Protein AF-A0A256IB16-F1 (afdb_monomer_lite)

Structure (mmCIF, N/CA/C/O backbone):
data_AF-A0A256IB16-F1
#
_entry.id   AF-A0A256IB16-F1
#
loop_
_atom_site.group_PDB
_atom_site.id
_atom_site.type_symbol
_atom_site.label_atom_id
_atom_site.label_alt_id
_atom_site.label_comp_id
_atom_site.label_asym_id
_atom_site.label_entity_id
_atom_site.label_seq_id
_atom_site.pdbx_PDB_ins_code
_atom_site.Cartn_x
_atom_site.Cartn_y
_atom_site.Cartn_z
_atom_site.occupancy
_atom_site.B_iso_or_equiv
_atom_site.auth_seq_id
_atom_site.auth_comp_id
_atom_site.auth_asym_id
_atom_site.auth_atom_id
_atom_site.pdbx_PDB_model_num
ATOM 1 N N . MET A 1 1 ? -21.229 3.416 -1.789 1.00 53.19 1 MET A N 1
ATOM 2 C CA . MET A 1 1 ? -19.776 3.513 -2.025 1.00 53.19 1 MET A CA 1
ATOM 3 C C . MET A 1 1 ? -19.293 2.103 -2.260 1.00 53.19 1 MET A C 1
ATOM 5 O O . MET A 1 1 ? -19.451 1.289 -1.357 1.00 53.19 1 MET A O 1
ATOM 9 N N . ASP A 1 2 ? -18.800 1.805 -3.458 1.00 75.31 2 ASP A N 1
ATOM 10 C CA . ASP A 1 2 ? -18.178 0.503 -3.723 1.00 75.31 2 ASP A CA 1
ATOM 11 C C . ASP A 1 2 ? -16.875 0.416 -2.928 1.00 75.31 2 ASP A C 1
ATOM 13 O O . ASP A 1 2 ? -16.138 1.407 -2.838 1.00 75.31 2 ASP A O 1
ATOM 17 N N . ARG A 1 3 ? -16.605 -0.735 -2.307 1.00 91.38 3 ARG A N 1
ATOM 18 C CA . ARG A 1 3 ? -15.379 -0.914 -1.525 1.00 91.38 3 ARG A CA 1
ATOM 19 C C . ARG A 1 3 ? -14.204 -1.032 -2.490 1.00 91.38 3 ARG A C 1
ATOM 21 O O . ARG A 1 3 ? -14.341 -1.604 -3.565 1.00 91.38 3 ARG A O 1
ATOM 28 N N . LEU A 1 4 ? -13.035 -0.523 -2.101 1.00 96.38 4 LEU A N 1
ATOM 29 C CA . LEU A 1 4 ? -11.826 -0.606 -2.933 1.00 96.38 4 LEU A CA 1
ATOM 30 C C . LEU A 1 4 ? -11.485 -2.052 -3.321 1.00 96.38 4 LEU A C 1
ATOM 32 O O . LEU A 1 4 ? -11.149 -2.306 -4.468 1.00 96.38 4 LEU A O 1
ATOM 36 N N . ARG A 1 5 ? -11.671 -3.008 -2.406 1.00 95.31 5 ARG A N 1
ATOM 37 C CA . ARG A 1 5 ? -11.469 -4.440 -2.677 1.00 95.31 5 ARG A CA 1
ATOM 38 C C . ARG A 1 5 ? -12.424 -5.043 -3.715 1.00 95.31 5 ARG A C 1
ATOM 40 O O . ARG A 1 5 ? -12.128 -6.097 -4.258 1.00 95.31 5 ARG A O 1
ATOM 47 N N . ASP A 1 6 ? -13.551 -4.386 -3.991 1.00 96.38 6 ASP A N 1
ATOM 48 C CA . ASP A 1 6 ? -14.516 -4.830 -5.002 1.00 96.38 6 ASP A CA 1
ATOM 49 C C . ASP A 1 6 ? -14.160 -4.274 -6.400 1.00 96.38 6 ASP A C 1
ATOM 51 O O . ASP A 1 6 ? -14.825 -4.595 -7.384 1.00 96.38 6 ASP A O 1
ATOM 55 N N . ARG A 1 7 ? -13.131 -3.415 -6.507 1.00 96.62 7 ARG A N 1
ATOM 56 C CA . ARG A 1 7 ? -12.613 -2.881 -7.778 1.00 96.62 7 ARG A CA 1
ATOM 57 C C . ARG A 1 7 ? -11.601 -3.835 -8.403 1.00 96.62 7 ARG A C 1
ATOM 59 O O . ARG A 1 7 ? -10.853 -4.495 -7.685 1.00 96.62 7 ARG A O 1
ATOM 66 N N . ASP A 1 8 ? -11.526 -3.876 -9.728 1.00 96.19 8 ASP A N 1
ATOM 67 C CA . ASP A 1 8 ? -10.432 -4.567 -10.417 1.00 96.19 8 ASP A CA 1
ATOM 68 C C . ASP A 1 8 ? -9.082 -3.858 -10.201 1.00 96.19 8 ASP A C 1
ATOM 70 O O . ASP A 1 8 ? -9.003 -2.735 -9.695 1.00 96.19 8 ASP A O 1
ATOM 74 N N . THR A 1 9 ? -7.997 -4.566 -10.504 1.00 96.88 9 THR A N 1
ATOM 75 C CA . THR A 1 9 ? -6.634 -4.090 -10.241 1.00 96.88 9 THR A CA 1
ATOM 76 C C . THR A 1 9 ? -6.244 -2.941 -11.174 1.00 96.88 9 THR A C 1
ATOM 78 O O . THR A 1 9 ? -5.487 -2.068 -10.761 1.00 96.88 9 THR A O 1
ATOM 81 N N . GLU A 1 10 ? -6.813 -2.865 -12.379 1.00 97.75 10 GLU A N 1
ATOM 82 C CA . GLU A 1 10 ? -6.693 -1.716 -13.283 1.00 97.75 10 GLU A CA 1
ATOM 83 C C . GLU A 1 10 ? -7.216 -0.434 -12.643 1.00 97.75 10 GLU A C 1
ATOM 85 O O . GLU A 1 10 ? -6.493 0.557 -12.565 1.00 97.75 10 GLU A O 1
ATOM 90 N N . THR A 1 11 ? -8.435 -0.468 -12.110 1.00 97.94 11 THR A N 1
ATOM 91 C CA . THR A 1 11 ? -9.034 0.686 -11.435 1.00 97.94 11 THR A CA 1
ATOM 92 C C . THR A 1 11 ? -8.198 1.094 -10.221 1.00 97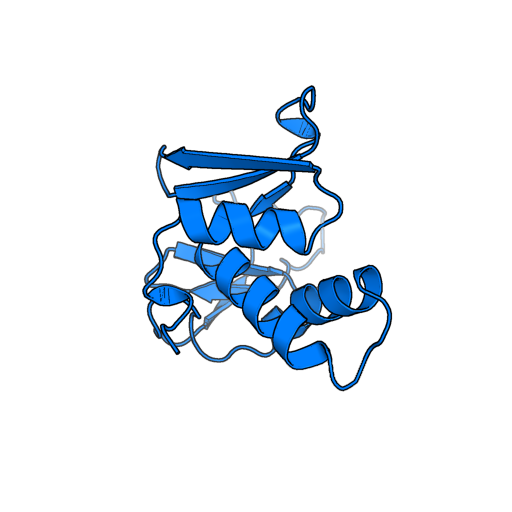.94 11 THR A C 1
ATOM 94 O O . THR A 1 11 ? -8.013 2.279 -9.950 1.00 97.94 11 THR A O 1
ATOM 97 N N . LEU A 1 12 ? -7.670 0.123 -9.467 1.00 98.25 12 LEU A N 1
ATOM 98 C CA . LEU A 1 12 ? -6.768 0.421 -8.353 1.00 98.25 12 LEU A CA 1
ATOM 99 C C . LEU A 1 12 ? -5.457 1.058 -8.830 1.00 98.25 12 LEU A C 1
ATOM 101 O O . LEU A 1 12 ? -4.969 1.965 -8.164 1.00 98.25 12 LEU A O 1
ATOM 105 N N . ALA A 1 13 ? -4.907 0.628 -9.967 1.00 98.25 13 ALA A N 1
ATOM 106 C CA . ALA A 1 13 ? -3.700 1.203 -10.555 1.00 98.25 13 ALA A CA 1
ATOM 107 C C . ALA A 1 13 ? -3.911 2.652 -11.019 1.00 98.25 13 ALA A C 1
ATOM 109 O O . ALA A 1 13 ? -3.021 3.487 -10.848 1.00 98.25 13 ALA A O 1
ATOM 110 N N . GLU A 1 14 ? -5.081 2.965 -11.576 1.00 98.19 14 GLU A N 1
ATOM 111 C CA . GLU A 1 14 ? -5.470 4.334 -11.928 1.00 98.19 14 GLU A CA 1
ATOM 112 C C . GLU A 1 14 ? -5.566 5.215 -10.675 1.00 98.19 14 GLU A C 1
ATOM 114 O O . GLU A 1 14 ? -4.953 6.274 -10.608 1.00 98.19 14 GLU A O 1
ATOM 119 N N . ILE A 1 15 ? -6.231 4.752 -9.616 1.00 98.19 15 ILE A N 1
ATOM 120 C CA . ILE A 1 15 ? -6.329 5.534 -8.373 1.00 98.19 15 ILE A CA 1
ATOM 121 C C . ILE A 1 15 ? -4.955 5.675 -7.691 1.00 98.19 15 ILE A C 1
ATOM 123 O O . ILE A 1 15 ? -4.640 6.715 -7.116 1.00 98.19 15 ILE A O 1
ATOM 127 N N . ALA A 1 16 ? -4.123 4.633 -7.735 1.00 97.94 16 ALA A N 1
ATOM 128 C CA . ALA A 1 16 ? -2.795 4.654 -7.131 1.00 97.94 16 ALA A CA 1
ATOM 129 C C . ALA A 1 16 ? -1.863 5.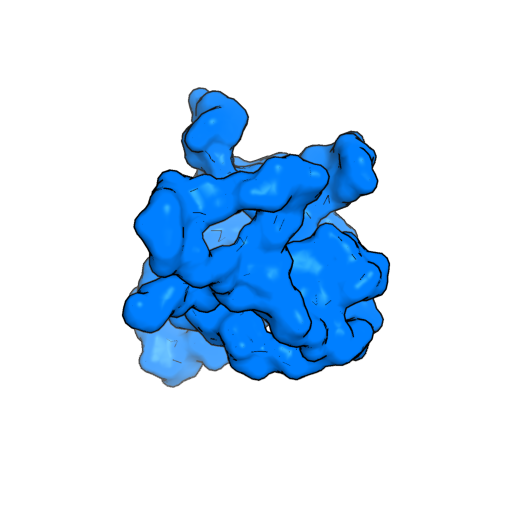671 -7.812 1.00 97.94 16 ALA A C 1
ATOM 131 O O . ALA A 1 16 ? -1.055 6.302 -7.128 1.00 97.94 16 ALA A O 1
ATOM 132 N N . VAL A 1 17 ? -1.982 5.872 -9.134 1.00 97.88 17 VAL A N 1
ATOM 133 C CA . VAL A 1 17 ? -1.191 6.905 -9.818 1.00 97.88 17 VAL A CA 1
ATOM 134 C C . VAL A 1 17 ? -1.625 8.308 -9.394 1.00 97.88 17 VAL A C 1
ATOM 136 O O . VAL A 1 17 ? -0.763 9.140 -9.143 1.00 97.88 17 VAL A O 1
ATOM 139 N N . GLU A 1 18 ? -2.927 8.550 -9.200 1.00 97.31 18 GLU A N 1
ATOM 140 C CA . GLU A 1 18 ? -3.465 9.862 -8.799 1.00 97.31 18 GLU A CA 1
ATOM 141 C C . GLU A 1 18 ? -2.949 10.354 -7.440 1.00 97.31 18 GLU A C 1
ATOM 143 O O . GLU A 1 18 ? -2.823 11.559 -7.232 1.00 97.31 18 GLU A O 1
ATOM 148 N N . ILE A 1 19 ? -2.656 9.440 -6.511 1.00 96.94 19 ILE A N 1
ATOM 149 C CA . ILE A 1 19 ? -2.222 9.785 -5.147 1.00 96.94 19 ILE A CA 1
ATOM 150 C C . ILE A 1 19 ? -0.704 9.741 -4.958 1.00 96.94 19 ILE A C 1
ATOM 152 O O . ILE A 1 19 ? -0.226 10.004 -3.856 1.00 96.94 19 ILE A O 1
ATOM 156 N N . SER A 1 20 ? 0.058 9.353 -5.985 1.00 95.50 20 SER A N 1
ATOM 157 C CA . SER A 1 20 ? 1.500 9.114 -5.883 1.00 95.50 20 SER A CA 1
ATOM 158 C C . SER A 1 20 ? 2.314 10.068 -6.764 1.00 95.50 20 SER A C 1
ATOM 160 O O . SER A 1 20 ? 1.770 10.697 -7.664 1.00 95.50 20 SER A O 1
ATOM 162 N N . PRO A 1 21 ? 3.640 10.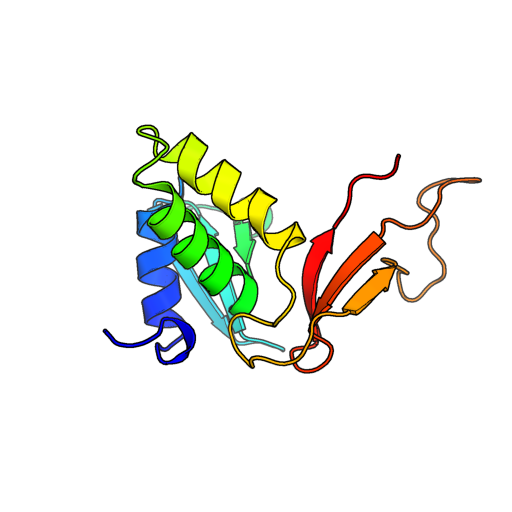178 -6.554 1.00 94.56 21 PRO A N 1
ATOM 163 C CA . PRO A 1 21 ? 4.509 10.952 -7.446 1.00 94.56 21 PRO A CA 1
ATOM 164 C C . PRO A 1 21 ? 4.666 10.357 -8.855 1.00 94.56 21 PRO A C 1
ATOM 166 O O . PRO A 1 21 ? 5.302 10.974 -9.711 1.00 94.56 21 PRO A O 1
ATOM 169 N N . ALA A 1 22 ? 4.169 9.138 -9.087 1.00 95.88 22 ALA A N 1
ATOM 170 C CA . ALA A 1 22 ? 4.207 8.511 -10.397 1.00 95.88 22 ALA A CA 1
ATOM 171 C C . ALA A 1 22 ? 3.276 9.237 -11.377 1.00 95.88 22 ALA A C 1
ATOM 173 O O . ALA A 1 22 ? 2.308 9.884 -10.997 1.00 95.88 22 ALA A O 1
ATOM 174 N N . THR A 1 23 ? 3.568 9.113 -12.667 1.00 96.50 23 THR A N 1
ATOM 175 C CA . THR A 1 23 ? 2.747 9.700 -13.745 1.00 96.50 23 THR A CA 1
ATOM 176 C C . THR A 1 23 ? 2.142 8.639 -14.652 1.00 96.50 23 THR A C 1
ATOM 178 O O . THR A 1 23 ? 1.322 8.945 -15.514 1.00 96.50 23 THR A O 1
ATOM 181 N N . THR A 1 24 ? 2.532 7.383 -14.448 1.00 97.00 24 THR A N 1
ATOM 182 C CA . THR A 1 24 ? 2.016 6.218 -15.154 1.00 97.00 24 THR A CA 1
ATOM 183 C C . THR A 1 24 ? 1.846 5.062 -14.180 1.00 97.00 24 THR A C 1
ATOM 185 O O . THR A 1 24 ? 2.582 4.950 -13.193 1.00 97.00 24 THR A O 1
ATOM 188 N N . SER A 1 25 ? 0.884 4.197 -14.479 1.00 97.06 25 SER A N 1
ATOM 189 C CA . SER A 1 25 ? 0.704 2.923 -13.801 1.00 97.06 25 SER A CA 1
ATOM 190 C C . SER A 1 25 ? 0.476 1.805 -14.811 1.00 97.06 25 SER A C 1
ATOM 192 O O . SER A 1 25 ? -0.042 2.026 -15.909 1.00 97.06 25 SER A O 1
ATOM 194 N N . ARG A 1 26 ? 0.886 0.589 -14.449 1.00 95.75 26 ARG A N 1
ATOM 195 C CA . ARG A 1 26 ? 0.604 -0.625 -15.221 1.00 95.75 26 ARG A CA 1
ATOM 196 C C . ARG A 1 26 ? 0.316 -1.796 -14.296 1.00 95.75 26 ARG A C 1
ATOM 198 O O . ARG A 1 26 ? 0.984 -1.970 -13.278 1.00 95.75 26 ARG A O 1
ATOM 205 N N . VAL A 1 27 ? -0.647 -2.624 -14.689 1.00 96.94 27 VAL A N 1
ATOM 206 C CA . VAL A 1 27 ? -0.905 -3.904 -14.024 1.00 96.94 27 VAL A CA 1
ATOM 207 C C . VAL A 1 27 ? -0.026 -4.976 -14.654 1.00 96.94 27 VAL A C 1
ATOM 209 O O . VAL A 1 27 ? -0.003 -5.141 -15.874 1.00 96.94 27 VAL A O 1
ATOM 212 N N . ILE A 1 28 ? 0.692 -5.714 -13.817 1.00 94.94 28 ILE A N 1
ATOM 213 C CA . ILE A 1 28 ? 1.544 -6.835 -14.207 1.00 94.94 28 ILE A CA 1
ATOM 214 C C . ILE A 1 28 ? 0.896 -8.109 -13.688 1.00 94.94 28 ILE A C 1
ATOM 216 O O . ILE A 1 28 ? 0.569 -8.201 -12.507 1.00 94.94 28 ILE A O 1
ATOM 220 N N . ARG A 1 29 ? 0.707 -9.085 -14.575 1.00 92.88 29 ARG A N 1
ATOM 221 C CA . ARG A 1 29 ? 0.088 -10.375 -14.266 1.00 92.88 29 ARG A CA 1
ATOM 222 C C . ARG A 1 29 ? 1.057 -11.490 -14.603 1.00 92.88 29 ARG A C 1
ATOM 224 O O . ARG A 1 29 ? 1.068 -11.982 -15.728 1.00 92.88 29 ARG A O 1
ATOM 231 N N . GLU A 1 30 ? 1.891 -11.831 -13.638 1.00 84.69 30 GLU A N 1
ATOM 232 C CA . GLU A 1 30 ? 2.791 -12.981 -13.728 1.00 84.69 30 GLU A CA 1
ATOM 233 C C . GLU A 1 30 ? 2.344 -14.016 -12.694 1.00 84.69 30 GLU A C 1
ATOM 235 O O . GLU A 1 30 ? 1.222 -14.513 -12.783 1.00 84.69 30 GLU A O 1
ATOM 240 N N . ASP A 1 31 ? 3.168 -14.295 -11.684 1.00 81.88 31 ASP A N 1
ATOM 241 C CA . ASP A 1 31 ? 2.832 -15.225 -10.598 1.00 81.88 31 ASP A CA 1
ATOM 242 C C . ASP A 1 31 ? 1.723 -14.682 -9.683 1.00 81.88 31 ASP A C 1
ATOM 244 O O . ASP A 1 31 ? 0.957 -15.436 -9.085 1.00 81.88 31 ASP A O 1
ATOM 248 N N . ARG A 1 32 ? 1.624 -13.352 -9.592 1.00 85.31 32 ARG A N 1
ATOM 249 C CA . ARG A 1 32 ? 0.546 -12.616 -8.929 1.00 85.31 32 ARG A CA 1
ATOM 250 C C . ARG A 1 32 ? 0.336 -11.262 -9.596 1.00 85.31 32 ARG A C 1
ATOM 252 O O . ARG A 1 32 ? 1.143 -10.843 -10.430 1.00 85.31 32 ARG A O 1
ATOM 259 N N . GLU A 1 33 ? -0.751 -10.589 -9.233 1.00 91.69 33 GLU A N 1
ATOM 260 C CA . GLU A 1 33 ? -1.026 -9.241 -9.725 1.00 91.69 33 GLU A CA 1
ATOM 261 C C . GLU A 1 33 ? -0.206 -8.193 -8.967 1.00 91.69 33 GLU A C 1
ATOM 263 O O . GLU A 1 33 ? -0.223 -8.131 -7.735 1.00 91.69 33 GLU A O 1
ATOM 268 N N . TRP A 1 34 ? 0.473 -7.343 -9.730 1.00 95.50 34 TRP A N 1
ATOM 269 C CA . TRP A 1 34 ? 1.223 -6.198 -9.231 1.00 95.50 34 TRP A CA 1
ATOM 270 C C . TRP A 1 34 ? 0.777 -4.922 -9.927 1.00 95.50 34 TRP A C 1
ATOM 272 O O . TRP A 1 34 ? 0.409 -4.935 -11.102 1.00 95.50 34 TRP A O 1
ATOM 282 N N . ILE A 1 35 ? 0.876 -3.810 -9.213 1.00 97.50 35 ILE A N 1
ATOM 283 C CA . ILE A 1 35 ? 0.740 -2.466 -9.761 1.00 97.50 35 ILE A CA 1
ATOM 284 C C . ILE A 1 35 ? 2.136 -1.853 -9.764 1.00 97.50 35 ILE A C 1
ATOM 286 O O . ILE A 1 35 ? 2.721 -1.626 -8.706 1.00 97.50 35 ILE A O 1
ATOM 290 N N . ALA A 1 36 ? 2.671 -1.597 -10.953 1.00 96.88 36 ALA A N 1
ATOM 291 C CA . ALA A 1 36 ? 3.902 -0.839 -11.112 1.00 96.88 36 ALA A CA 1
ATOM 292 C C . ALA A 1 36 ? 3.569 0.635 -11.345 1.00 96.88 36 ALA A C 1
ATOM 294 O O . ALA A 1 36 ? 2.765 0.969 -12.217 1.00 96.88 36 ALA A O 1
ATOM 295 N N . LEU A 1 37 ? 4.182 1.497 -10.539 1.00 97.62 37 LEU A N 1
ATOM 296 C CA . LEU A 1 37 ? 4.045 2.948 -10.553 1.00 97.62 37 LEU A CA 1
ATOM 297 C C . LEU A 1 37 ? 5.378 3.566 -10.976 1.00 97.62 37 LEU A C 1
ATOM 299 O O . LEU A 1 37 ? 6.416 3.260 -10.387 1.00 97.62 37 LEU A O 1
ATOM 303 N N . GLY A 1 38 ? 5.359 4.454 -11.967 1.00 96.19 38 GLY A N 1
ATOM 304 C CA . GLY A 1 38 ? 6.579 5.079 -12.474 1.00 96.19 38 GLY A CA 1
ATOM 305 C C . GLY A 1 38 ? 6.335 6.276 -13.389 1.00 96.19 38 GLY A C 1
ATOM 306 O O . GLY A 1 38 ? 5.236 6.837 -13.456 1.00 96.19 38 GLY A O 1
ATOM 307 N N . ALA A 1 39 ? 7.386 6.674 -14.099 1.00 95.12 39 ALA A N 1
ATOM 308 C CA . ALA A 1 39 ? 7.332 7.639 -15.195 1.00 95.12 39 ALA A CA 1
ATOM 309 C C . ALA A 1 39 ? 7.259 6.909 -16.556 1.00 95.12 39 ALA A C 1
ATOM 311 O O . ALA A 1 39 ? 7.630 5.738 -16.611 1.00 95.12 39 ALA A O 1
ATOM 312 N N . PRO A 1 40 ? 6.845 7.569 -17.659 1.00 90.56 40 PRO A N 1
ATOM 313 C CA . PRO A 1 40 ? 6.649 6.917 -18.960 1.00 90.56 40 PRO A CA 1
ATOM 314 C C . PRO A 1 40 ? 7.854 6.127 -19.487 1.00 90.56 40 PRO A C 1
ATOM 316 O O . PRO A 1 40 ? 7.668 5.101 -20.134 1.00 90.56 40 PRO A O 1
ATOM 319 N N . ASP A 1 41 ? 9.070 6.589 -19.187 1.00 90.50 41 ASP A N 1
ATOM 320 C CA . ASP A 1 41 ? 10.329 5.979 -19.633 1.00 90.50 41 ASP A CA 1
ATOM 321 C C . ASP A 1 41 ? 11.093 5.287 -18.487 1.00 90.50 41 ASP A C 1
ATOM 323 O O . ASP A 1 41 ? 12.285 5.004 -18.620 1.00 90.50 41 ASP A O 1
ATOM 327 N N . ALA A 1 42 ? 10.435 5.046 -17.345 1.00 90.00 42 ALA A N 1
ATOM 328 C CA . ALA A 1 42 ? 11.061 4.394 -16.201 1.00 90.00 42 ALA A CA 1
ATOM 329 C C . ALA A 1 42 ? 11.466 2.957 -16.551 1.00 90.00 42 ALA A C 1
ATOM 331 O O . ALA A 1 42 ? 10.689 2.167 -17.093 1.00 90.00 42 ALA A O 1
ATOM 332 N N . THR A 1 43 ? 12.697 2.600 -16.210 1.00 91.06 43 THR A N 1
ATOM 333 C CA . THR A 1 43 ? 13.137 1.208 -16.217 1.00 91.06 43 THR A CA 1
ATOM 334 C C . THR A 1 43 ? 12.457 0.435 -15.087 1.00 91.06 43 THR A C 1
ATOM 336 O O . THR A 1 43 ? 12.011 1.011 -14.099 1.00 91.06 43 THR A O 1
ATOM 339 N N . VAL A 1 44 ? 12.454 -0.899 -15.172 1.00 85.50 44 VAL A N 1
ATOM 340 C CA . VAL A 1 44 ? 11.910 -1.771 -14.111 1.00 85.50 44 VAL A CA 1
ATOM 341 C C . VAL A 1 44 ? 12.521 -1.473 -12.733 1.00 85.50 44 VAL A C 1
ATOM 343 O O . VAL A 1 44 ? 11.850 -1.624 -11.721 1.00 85.50 44 VAL A O 1
ATOM 346 N N . MET A 1 45 ? 13.781 -1.022 -12.679 1.00 87.94 45 MET A N 1
ATOM 347 C CA . MET A 1 45 ? 14.455 -0.676 -11.421 1.00 87.94 45 MET A CA 1
ATOM 348 C C . MET A 1 45 ? 14.033 0.677 -10.832 1.00 87.94 45 MET A C 1
ATOM 350 O O . MET A 1 45 ? 14.316 0.942 -9.668 1.00 87.94 45 MET A O 1
ATOM 354 N N . GLU A 1 46 ? 13.398 1.537 -11.627 1.00 91.50 46 GLU A N 1
ATOM 355 C CA . GLU A 1 46 ? 12.925 2.866 -11.218 1.00 91.50 46 GLU A CA 1
ATOM 356 C C . GLU A 1 46 ? 11.431 2.865 -10.866 1.00 91.50 46 GLU A C 1
ATOM 358 O O . GLU A 1 46 ? 10.923 3.832 -10.298 1.00 91.50 46 GLU A O 1
ATOM 363 N N . GLU A 1 47 ? 10.719 1.786 -11.189 1.00 93.69 47 GLU A N 1
ATOM 364 C CA . GLU A 1 47 ? 9.318 1.607 -10.831 1.00 93.69 47 GLU A CA 1
ATOM 365 C C . GLU A 1 47 ? 9.165 1.192 -9.363 1.00 93.69 47 GLU A C 1
ATOM 367 O O . GLU A 1 47 ? 9.919 0.386 -8.820 1.00 93.69 47 GLU A O 1
ATOM 372 N N . THR A 1 48 ? 8.109 1.687 -8.724 1.00 95.00 48 THR A N 1
ATOM 373 C CA . THR A 1 48 ? 7.639 1.156 -7.443 1.00 95.00 48 THR A CA 1
ATOM 374 C C . THR A 1 48 ? 6.578 0.101 -7.713 1.00 95.00 48 THR A C 1
ATOM 376 O O . THR A 1 48 ? 5.539 0.409 -8.292 1.00 95.00 48 THR A O 1
ATOM 379 N N . TRP A 1 49 ? 6.835 -1.140 -7.305 1.00 95.44 49 TRP A N 1
ATOM 380 C CA . TRP A 1 49 ? 5.892 -2.244 -7.468 1.00 95.44 49 TRP A CA 1
ATOM 381 C C . TRP A 1 49 ? 5.190 -2.510 -6.144 1.00 95.44 49 TRP A C 1
ATOM 383 O O . TRP A 1 49 ? 5.838 -2.783 -5.134 1.00 95.44 49 TRP A O 1
ATOM 393 N N . ILE A 1 50 ? 3.863 -2.443 -6.160 1.00 95.94 50 ILE A N 1
ATOM 394 C CA . ILE A 1 50 ? 3.022 -2.736 -5.001 1.00 95.94 50 ILE A CA 1
ATOM 395 C C . ILE A 1 50 ? 2.035 -3.845 -5.340 1.00 95.94 50 ILE A C 1
ATOM 397 O O . ILE A 1 50 ? 1.510 -3.922 -6.452 1.00 95.94 50 ILE A O 1
ATOM 401 N N . ASP A 1 51 ? 1.795 -4.735 -4.384 1.00 96.00 51 ASP A N 1
ATOM 402 C CA . ASP A 1 51 ? 0.735 -5.728 -4.493 1.00 96.00 51 ASP A CA 1
ATOM 403 C C . ASP A 1 51 ? -0.646 -5.073 -4.323 1.00 96.00 51 ASP A C 1
ATOM 405 O O . ASP A 1 51 ? -0.788 -3.964 -3.796 1.00 96.00 51 ASP A O 1
ATOM 409 N N . ARG A 1 52 ? -1.686 -5.777 -4.776 1.00 96.44 52 ARG A N 1
ATOM 410 C CA . ARG A 1 52 ? -3.074 -5.310 -4.692 1.00 96.44 52 ARG A CA 1
ATOM 411 C C . ARG A 1 52 ? -3.504 -4.961 -3.250 1.00 96.44 52 ARG A C 1
ATOM 413 O O . ARG A 1 52 ? -4.016 -3.854 -3.063 1.00 96.44 52 ARG A O 1
ATOM 420 N N . PRO A 1 53 ? -3.300 -5.820 -2.229 1.00 97.44 53 PRO A N 1
ATOM 421 C CA . PRO A 1 53 ? -3.569 -5.456 -0.838 1.00 97.44 53 PRO A CA 1
ATOM 422 C C . PRO A 1 53 ? -2.856 -4.172 -0.379 1.00 97.44 53 PRO A C 1
ATOM 424 O O . PRO A 1 53 ? -3.499 -3.302 0.214 1.00 97.44 53 PRO A O 1
ATOM 427 N N . THR A 1 54 ? -1.572 -3.997 -0.703 1.00 97.56 54 THR A N 1
ATOM 428 C CA . THR A 1 54 ? -0.830 -2.758 -0.417 1.00 97.56 54 THR A CA 1
ATOM 429 C C . THR A 1 54 ? -1.477 -1.540 -1.079 1.00 97.56 54 THR A C 1
ATOM 431 O O . THR A 1 54 ? -1.692 -0.530 -0.408 1.00 97.56 54 THR A O 1
ATOM 434 N N . ALA A 1 55 ? -1.856 -1.626 -2.356 1.00 97.75 55 ALA A N 1
ATOM 435 C CA . ALA A 1 55 ? -2.515 -0.522 -3.053 1.00 97.75 55 ALA A CA 1
ATOM 436 C C . ALA A 1 55 ? -3.845 -0.129 -2.391 1.00 97.75 55 ALA A C 1
ATOM 438 O O . ALA A 1 55 ? -4.104 1.055 -2.175 1.00 97.75 55 ALA A O 1
ATOM 439 N N . ILE A 1 56 ? -4.669 -1.108 -2.000 1.00 98.31 56 ILE A N 1
ATOM 440 C CA . ILE A 1 56 ? -5.925 -0.838 -1.286 1.00 98.31 56 ILE A CA 1
ATOM 441 C C . ILE A 1 56 ? -5.644 -0.120 0.041 1.00 98.31 56 ILE A C 1
ATOM 443 O O . ILE A 1 56 ? -6.327 0.860 0.351 1.00 98.31 56 ILE A O 1
ATOM 447 N N . ALA A 1 57 ? -4.649 -0.579 0.808 1.00 98.19 57 ALA A N 1
ATOM 448 C CA . ALA A 1 57 ? -4.276 0.044 2.075 1.00 98.19 57 ALA A CA 1
ATOM 449 C C . ALA A 1 57 ? -3.789 1.488 1.897 1.00 98.19 57 ALA A C 1
ATOM 451 O O . ALA A 1 57 ? -4.242 2.371 2.625 1.00 98.19 57 ALA A O 1
ATOM 452 N N . GLU A 1 58 ? -2.909 1.747 0.927 1.00 98.12 58 GLU A N 1
ATOM 453 C CA . GLU A 1 58 ? -2.375 3.091 0.679 1.00 98.12 58 GLU A CA 1
ATOM 454 C C . GLU A 1 58 ? -3.470 4.053 0.196 1.00 98.12 58 GLU A C 1
ATOM 456 O O . GLU A 1 58 ? -3.588 5.156 0.728 1.00 98.12 58 GLU A O 1
ATOM 461 N N . ILE A 1 59 ? -4.346 3.626 -0.721 1.00 98.44 59 ILE A N 1
ATOM 462 C CA . ILE A 1 59 ? -5.471 4.449 -1.196 1.00 98.44 59 ILE A CA 1
ATOM 463 C C . ILE A 1 59 ? -6.451 4.753 -0.057 1.00 98.44 59 ILE A C 1
ATOM 465 O O . ILE A 1 59 ? -6.891 5.895 0.108 1.00 98.44 59 ILE A O 1
ATOM 469 N N . ALA A 1 60 ? -6.818 3.740 0.732 1.00 97.69 60 ALA A N 1
ATOM 470 C CA . ALA A 1 60 ? -7.730 3.917 1.857 1.00 97.69 60 ALA A CA 1
ATOM 471 C C . ALA A 1 60 ? -7.127 4.835 2.927 1.00 97.69 60 ALA A C 1
ATOM 473 O O . ALA A 1 60 ? -7.802 5.751 3.395 1.00 97.69 60 ALA A O 1
ATOM 474 N N . GLY A 1 61 ? -5.857 4.618 3.278 1.00 97.69 61 GLY A N 1
ATOM 475 C CA . GLY A 1 61 ? -5.129 5.420 4.255 1.00 97.69 61 GLY A CA 1
ATOM 476 C C . GLY A 1 61 ? -4.971 6.873 3.815 1.00 97.69 61 GLY A C 1
ATOM 477 O O . GLY A 1 61 ? -5.218 7.772 4.615 1.00 97.69 61 GLY A O 1
ATOM 478 N N . TYR A 1 62 ? -4.649 7.111 2.540 1.00 98.31 62 TYR A N 1
ATOM 479 C CA . TYR A 1 62 ? -4.519 8.456 1.976 1.00 98.31 62 TYR A CA 1
ATOM 480 C C . TYR A 1 62 ? -5.843 9.226 2.083 1.00 98.31 62 TYR A C 1
ATOM 482 O O . TYR A 1 62 ? -5.872 10.351 2.581 1.00 98.31 62 TYR A O 1
ATOM 490 N N . ARG A 1 63 ? -6.963 8.589 1.707 1.00 97.06 63 ARG A N 1
ATOM 491 C CA . ARG A 1 63 ? -8.310 9.178 1.833 1.00 97.06 63 ARG A CA 1
ATOM 492 C C . ARG A 1 63 ? -8.713 9.407 3.289 1.00 97.06 63 ARG A C 1
ATOM 494 O O . ARG A 1 63 ? -9.321 10.420 3.605 1.00 97.06 63 ARG A O 1
ATOM 501 N N . ALA A 1 64 ? -8.376 8.482 4.186 1.00 96.88 64 ALA A N 1
ATOM 502 C CA . ALA A 1 64 ? -8.680 8.617 5.610 1.00 96.88 64 ALA A CA 1
ATOM 503 C C . ALA A 1 64 ? -7.876 9.741 6.288 1.00 96.88 64 ALA A C 1
ATOM 505 O O . ALA A 1 64 ? -8.328 10.299 7.287 1.00 96.88 64 ALA A O 1
ATOM 506 N N . ALA A 1 65 ? -6.700 10.070 5.752 1.00 97.31 65 ALA A N 1
ATOM 507 C CA . ALA A 1 65 ? -5.827 11.114 6.269 1.00 97.31 65 ALA A CA 1
ATOM 508 C C . ALA A 1 65 ? -6.212 12.536 5.815 1.00 97.31 65 ALA A C 1
ATOM 510 O O . ALA A 1 65 ? -5.784 13.497 6.451 1.00 97.31 65 ALA A O 1
ATOM 511 N N . GLU A 1 66 ? -7.029 12.675 4.762 1.00 96.69 66 GLU A N 1
ATOM 512 C CA . GLU A 1 66 ? -7.456 13.961 4.180 1.00 96.69 66 GLU A CA 1
ATOM 513 C C . GLU A 1 66 ? -7.959 14.989 5.215 1.00 96.69 66 GLU A C 1
ATOM 515 O O . GLU A 1 66 ? -7.534 16.139 5.141 1.00 96.69 66 GLU A O 1
ATOM 520 N N . PRO A 1 67 ? -8.772 14.635 6.233 1.00 97.69 67 PRO A N 1
ATOM 521 C CA . PRO A 1 67 ? -9.243 15.617 7.215 1.00 97.69 67 PRO A CA 1
ATOM 522 C C . PRO A 1 67 ? -8.163 16.136 8.178 1.00 97.69 67 PRO A C 1
ATOM 524 O O . PRO A 1 67 ? -8.430 17.068 8.936 1.00 97.69 67 PRO A O 1
ATOM 527 N N . PHE A 1 68 ? -6.990 15.497 8.221 1.00 97.25 68 PHE A N 1
ATOM 528 C CA . PHE A 1 68 ? -5.941 15.755 9.212 1.00 97.25 68 PHE A CA 1
ATOM 529 C C . PHE A 1 68 ? -4.660 16.335 8.610 1.00 97.25 68 PHE A C 1
ATOM 531 O O . PHE A 1 68 ? -3.861 16.915 9.344 1.00 97.25 68 PHE A O 1
ATOM 538 N N . LEU A 1 69 ? -4.435 16.139 7.310 1.00 97.56 69 LEU A N 1
ATOM 539 C CA . LEU A 1 69 ? -3.180 16.452 6.635 1.00 97.56 69 LEU A CA 1
ATOM 540 C C . LEU A 1 69 ? -3.475 17.125 5.295 1.00 97.56 69 LEU A C 1
ATOM 542 O O . LEU A 1 69 ? -4.095 16.519 4.431 1.00 97.56 69 LEU A O 1
ATOM 546 N N . ASP A 1 70 ? -2.977 18.344 5.092 1.00 95.62 70 ASP A N 1
ATOM 547 C CA . ASP A 1 70 ? -3.234 19.108 3.862 1.00 95.62 70 ASP A CA 1
ATOM 548 C C . ASP A 1 70 ? -2.254 18.788 2.722 1.00 95.62 70 ASP A C 1
ATOM 550 O O . ASP A 1 70 ? -2.584 19.000 1.559 1.00 95.62 70 ASP A O 1
ATOM 554 N N . ASP A 1 71 ? -1.066 18.259 3.018 1.00 97.38 71 ASP A N 1
ATOM 555 C CA . ASP A 1 71 ? -0.046 17.942 2.009 1.00 97.38 71 ASP A CA 1
ATOM 556 C C . ASP A 1 71 ? -0.190 16.502 1.491 1.00 97.38 71 ASP A C 1
ATOM 558 O O . ASP A 1 71 ? -0.210 15.551 2.276 1.00 97.38 71 ASP A O 1
ATOM 562 N N . ASP A 1 72 ? -0.271 16.334 0.168 1.00 96.25 72 ASP A N 1
ATOM 563 C CA . ASP A 1 72 ? -0.504 15.032 -0.470 1.00 96.25 72 ASP A CA 1
ATOM 564 C C . ASP A 1 72 ? 0.644 14.042 -0.257 1.00 96.25 72 ASP A C 1
ATOM 566 O O . ASP A 1 72 ? 0.408 12.856 -0.010 1.00 96.25 72 ASP A O 1
ATOM 570 N N . ALA A 1 73 ? 1.891 14.516 -0.293 1.00 96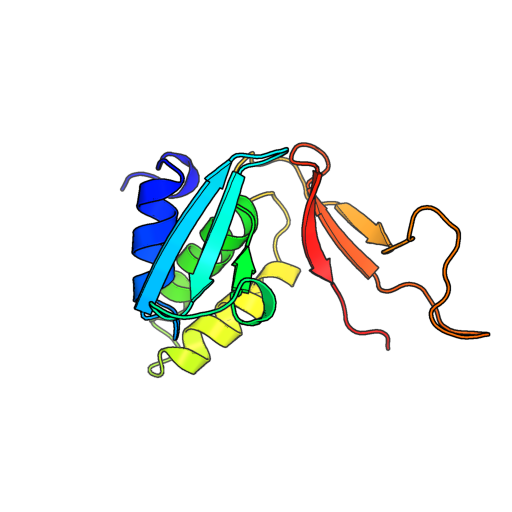.31 73 ALA A N 1
ATOM 571 C CA . ALA A 1 73 ? 3.048 13.661 -0.061 1.00 96.31 73 ALA A CA 1
ATOM 572 C C . ALA A 1 73 ? 3.080 13.180 1.397 1.00 96.31 73 ALA A C 1
ATOM 574 O O . ALA A 1 73 ? 3.369 12.010 1.659 1.00 96.31 73 ALA A O 1
ATOM 575 N N . VAL A 1 74 ? 2.715 14.050 2.343 1.00 97.88 74 VAL A N 1
ATOM 576 C CA . VAL A 1 74 ? 2.592 13.704 3.764 1.00 97.88 74 VAL A CA 1
ATOM 577 C C . VAL A 1 74 ? 1.415 12.750 4.003 1.00 97.88 74 VAL A C 1
ATOM 579 O O . VAL A 1 74 ? 1.572 11.790 4.759 1.00 97.88 74 VAL A O 1
ATOM 582 N N . ARG A 1 75 ? 0.267 12.931 3.333 1.00 98.06 75 ARG A N 1
ATOM 583 C CA . ARG A 1 75 ? -0.864 11.981 3.388 1.00 98.06 75 ARG A CA 1
ATOM 584 C C . ARG A 1 75 ? -0.464 10.593 2.904 1.00 98.06 75 ARG A C 1
ATOM 586 O O . ARG A 1 75 ? -0.767 9.607 3.575 1.00 98.06 75 ARG A O 1
ATOM 593 N N . LEU A 1 76 ? 0.228 10.501 1.768 1.00 97.88 76 LEU A N 1
ATOM 594 C CA . LEU A 1 76 ? 0.679 9.216 1.235 1.00 97.88 76 LEU A CA 1
ATOM 595 C C . LEU A 1 76 ? 1.722 8.567 2.152 1.00 97.88 76 LEU A C 1
ATOM 597 O O . LEU A 1 76 ? 1.651 7.367 2.413 1.00 97.88 76 LEU A O 1
ATOM 601 N N . ALA A 1 77 ? 2.665 9.349 2.682 1.00 97.00 77 ALA A N 1
ATOM 602 C CA . ALA A 1 77 ? 3.632 8.856 3.657 1.00 97.00 77 ALA A CA 1
ATOM 603 C C . ALA A 1 77 ? 2.934 8.300 4.911 1.00 97.00 77 ALA A C 1
ATOM 605 O O . ALA A 1 77 ? 3.248 7.195 5.351 1.00 97.00 77 ALA A O 1
ATOM 606 N N . ALA A 1 78 ? 1.931 9.010 5.437 1.00 97.19 78 ALA A N 1
ATOM 607 C CA . ALA A 1 78 ? 1.122 8.532 6.554 1.00 97.19 78 ALA A CA 1
ATOM 608 C C . ALA A 1 78 ? 0.373 7.236 6.207 1.00 97.19 78 ALA A C 1
ATOM 610 O O . ALA A 1 78 ? 0.386 6.294 6.995 1.00 97.19 78 ALA A O 1
ATOM 611 N N . ALA A 1 79 ? -0.228 7.144 5.017 1.00 97.50 79 ALA A N 1
ATOM 612 C CA . ALA A 1 79 ? -0.917 5.940 4.553 1.00 97.50 79 ALA A CA 1
ATOM 613 C C . ALA A 1 79 ? 0.014 4.718 4.489 1.00 97.50 79 ALA A C 1
ATOM 615 O O . ALA A 1 79 ? -0.343 3.638 4.960 1.00 97.50 79 ALA A O 1
ATOM 616 N N . ARG A 1 80 ? 1.234 4.906 3.971 1.00 96.19 80 ARG A N 1
ATOM 617 C CA . ARG A 1 80 ? 2.272 3.868 3.901 1.00 96.19 80 ARG A CA 1
ATOM 618 C C . ARG A 1 80 ? 2.680 3.362 5.276 1.00 96.19 80 ARG A C 1
ATOM 620 O O . ARG A 1 80 ? 2.816 2.149 5.436 1.00 96.19 80 ARG A O 1
ATOM 627 N N . THR A 1 81 ? 2.851 4.264 6.240 1.00 95.12 81 THR A N 1
ATOM 628 C CA . THR A 1 81 ? 3.183 3.923 7.631 1.00 95.12 81 THR A CA 1
ATOM 629 C C . THR A 1 81 ? 2.015 3.241 8.336 1.00 95.12 81 THR A C 1
ATOM 631 O O . THR A 1 81 ? 2.208 2.241 9.017 1.00 95.12 81 THR A O 1
ATOM 634 N N . ASN A 1 82 ? 0.784 3.709 8.121 1.00 95.50 82 ASN A N 1
ATOM 635 C CA . ASN A 1 82 ? -0.404 3.176 8.790 1.00 95.50 82 ASN A CA 1
ATOM 636 C C . ASN A 1 82 ? -0.702 1.704 8.461 1.00 95.50 82 ASN A C 1
ATOM 638 O O . ASN A 1 82 ? -1.453 1.065 9.196 1.00 95.50 82 ASN A O 1
ATOM 642 N N . ARG A 1 83 ? -0.086 1.140 7.411 1.00 96.00 83 ARG A N 1
ATOM 643 C CA . ARG A 1 83 ? -0.144 -0.300 7.109 1.00 96.00 83 ARG A CA 1
ATOM 644 C C . ARG A 1 83 ? 0.282 -1.172 8.288 1.00 96.00 83 ARG A C 1
ATOM 646 O O . ARG A 1 83 ? -0.269 -2.255 8.443 1.00 96.00 83 ARG A O 1
ATOM 653 N N . MET A 1 84 ? 1.201 -0.694 9.128 1.00 95.19 84 MET A N 1
ATOM 654 C CA . MET A 1 84 ? 1.677 -1.440 10.297 1.00 95.19 84 MET A CA 1
ATOM 655 C C . MET A 1 84 ? 0.613 -1.651 11.384 1.00 95.19 84 MET A C 1
ATOM 657 O O . MET A 1 84 ? 0.800 -2.489 12.257 1.00 95.19 84 MET A O 1
ATOM 661 N N . PHE A 1 85 ? -0.495 -0.903 11.335 1.00 95.50 85 PHE A N 1
ATOM 662 C CA . PHE A 1 85 ? -1.594 -0.976 12.304 1.00 95.50 85 PHE A CA 1
ATOM 663 C C . PHE A 1 85 ? -2.817 -1.742 11.786 1.00 95.50 85 PHE A C 1
ATOM 665 O O . PHE A 1 85 ? -3.882 -1.686 12.399 1.00 95.50 85 PHE A O 1
ATOM 672 N N . LEU A 1 86 ? -2.719 -2.390 10.625 1.00 96.81 86 LEU A N 1
ATOM 673 C CA . LEU A 1 86 ? -3.822 -3.182 10.099 1.00 96.81 86 LEU A CA 1
ATOM 674 C C . LEU A 1 86 ? -3.885 -4.535 10.814 1.00 96.81 86 LEU A C 1
ATOM 676 O O . LEU A 1 86 ? -2.888 -5.241 10.893 1.00 96.81 86 LEU A O 1
ATOM 680 N N . ASP A 1 87 ? -5.085 -4.930 11.235 1.00 97.62 87 ASP A N 1
ATOM 681 C CA . ASP A 1 87 ? -5.326 -6.260 11.820 1.00 97.62 87 ASP A CA 1
ATOM 682 C C . ASP A 1 87 ? -5.850 -7.269 10.784 1.00 97.62 87 ASP A C 1
ATOM 684 O O . ASP A 1 87 ? -5.857 -8.478 11.006 1.00 97.62 87 ASP A O 1
ATOM 688 N N . ARG A 1 88 ? -6.348 -6.783 9.639 1.00 97.81 88 ARG A N 1
ATOM 689 C CA . ARG A 1 88 ? -6.944 -7.606 8.578 1.00 97.81 88 ARG A CA 1
ATOM 690 C C . ARG A 1 88 ? -6.477 -7.169 7.205 1.00 97.81 88 ARG A C 1
ATOM 692 O O . ARG A 1 88 ? -6.318 -5.978 6.940 1.00 97.81 88 ARG A O 1
ATOM 699 N N . CYS A 1 89 ? -6.324 -8.143 6.315 1.00 97.94 89 CYS A N 1
ATOM 700 C CA . CYS A 1 89 ? -5.972 -7.907 4.929 1.00 97.94 89 CYS A CA 1
ATOM 701 C C . CYS A 1 89 ? -7.035 -7.018 4.263 1.00 97.94 89 CYS A C 1
ATOM 703 O O . CYS A 1 89 ? -8.221 -7.360 4.284 1.00 97.94 89 CYS A O 1
ATOM 705 N N . PRO A 1 90 ? -6.638 -5.897 3.643 1.00 97.44 90 PRO A N 1
ATOM 706 C CA . PRO A 1 90 ? -7.571 -4.958 3.027 1.00 97.44 90 PRO A CA 1
ATOM 707 C C . PRO A 1 90 ? -8.266 -5.524 1.777 1.00 97.44 90 PRO A C 1
ATOM 709 O O . PRO A 1 90 ? -9.292 -4.987 1.359 1.00 97.44 90 PRO A O 1
ATOM 712 N N . ASP A 1 91 ? -7.732 -6.607 1.204 1.00 97.44 91 ASP A N 1
ATOM 713 C CA . ASP A 1 91 ? -8.303 -7.304 0.050 1.00 97.44 91 ASP A CA 1
ATOM 714 C C . ASP A 1 91 ? -9.207 -8.470 0.490 1.00 97.44 91 ASP A C 1
ATOM 716 O O . ASP A 1 91 ? -10.425 -8.412 0.324 1.00 97.44 91 ASP A O 1
ATOM 720 N N . CYS A 1 92 ? -8.636 -9.500 1.129 1.00 97.19 92 CYS A N 1
ATOM 721 C CA . CYS A 1 92 ? -9.340 -10.752 1.438 1.00 97.19 92 CYS A CA 1
ATOM 722 C C . CYS A 1 92 ? -9.917 -10.848 2.863 1.00 97.19 92 CYS A C 1
ATOM 724 O O . CYS A 1 92 ? -10.497 -11.873 3.213 1.00 97.19 92 CYS A O 1
ATOM 726 N N . GLU A 1 93 ? -9.737 -9.822 3.702 1.00 97.62 93 GLU A N 1
ATOM 727 C CA . GLU A 1 93 ? -10.203 -9.745 5.102 1.00 97.62 93 GLU A CA 1
ATOM 728 C C . GLU A 1 93 ? -9.631 -10.779 6.084 1.00 97.62 93 GLU A C 1
ATOM 730 O O . GLU A 1 93 ? -10.004 -10.761 7.260 1.00 97.62 93 GLU A O 1
ATOM 735 N N . THR A 1 94 ? -8.727 -11.652 5.638 1.00 98.31 94 THR A N 1
ATOM 736 C CA . THR A 1 94 ? -8.021 -12.594 6.520 1.00 98.31 94 THR A CA 1
ATOM 737 C C . THR A 1 94 ? -7.218 -11.819 7.564 1.00 98.31 94 THR A C 1
ATOM 739 O O . THR A 1 94 ? -6.663 -10.765 7.250 1.00 98.31 94 THR A O 1
ATOM 742 N N . GLU A 1 95 ? -7.178 -12.321 8.798 1.00 98.25 95 GLU A N 1
ATOM 743 C CA . GLU A 1 95 ? -6.364 -11.746 9.874 1.00 98.25 95 GLU A CA 1
ATOM 744 C C . GLU A 1 95 ? -4.891 -11.680 9.450 1.00 98.25 95 GLU A C 1
ATOM 746 O O . GLU A 1 95 ? -4.391 -12.584 8.776 1.00 98.25 95 GLU A O 1
ATOM 751 N N . LEU A 1 96 ? -4.235 -10.563 9.758 1.00 97.12 96 LEU A N 1
ATOM 752 C CA . LEU A 1 96 ? -2.819 -10.386 9.461 1.00 97.12 96 LEU A CA 1
ATOM 753 C C . LEU A 1 96 ? -1.986 -11.009 10.573 1.00 97.12 96 LEU A C 1
ATOM 755 O O . LEU A 1 96 ? -2.328 -10.927 11.750 1.00 97.12 96 LEU A O 1
ATOM 759 N N . GLU A 1 97 ? -0.874 -11.614 10.183 1.00 96.19 97 GLU A N 1
ATOM 760 C CA . GLU A 1 97 ? 0.031 -12.289 11.103 1.00 96.19 97 GLU A CA 1
ATOM 761 C C . GLU A 1 97 ? 1.370 -11.556 11.140 1.00 96.19 97 GLU A C 1
ATOM 763 O O . GLU A 1 97 ? 1.848 -11.040 10.123 1.00 96.19 97 GLU A O 1
ATOM 768 N N . GLN A 1 98 ? 1.986 -11.519 12.322 1.00 91.81 98 GLN A N 1
ATOM 769 C CA . GLN A 1 98 ? 3.386 -11.135 12.437 1.00 91.81 98 GLN A CA 1
ATOM 770 C C . GLN A 1 98 ? 4.262 -12.304 11.988 1.00 91.81 98 GLN A C 1
ATOM 772 O O . GLN A 1 98 ? 4.112 -13.431 12.461 1.00 91.81 98 GLN A O 1
ATOM 777 N N . GLY A 1 99 ? 5.179 -12.025 11.074 1.00 84.12 99 GLY A N 1
ATOM 778 C CA . GLY A 1 99 ? 6.194 -12.956 10.607 1.00 84.12 99 GLY A CA 1
ATOM 779 C C . GLY A 1 99 ? 7.586 -12.354 10.729 1.00 84.12 99 GLY A C 1
ATOM 780 O O . GLY A 1 99 ? 7.764 -11.222 11.170 1.00 84.12 99 GLY A O 1
ATOM 781 N N . VAL A 1 100 ? 8.582 -13.090 10.260 1.00 80.44 100 VAL A N 1
ATOM 782 C CA . VAL A 1 100 ? 9.959 -12.608 10.119 1.00 80.44 100 VAL A CA 1
ATOM 783 C C . VAL A 1 100 ? 10.384 -12.756 8.667 1.00 80.44 100 VAL A C 1
ATOM 785 O O . VAL A 1 100 ? 10.053 -13.761 8.031 1.00 80.44 100 VAL A O 1
ATOM 788 N N . ASP A 1 101 ? 11.111 -11.775 8.135 1.00 72.69 101 ASP A N 1
ATOM 789 C CA . ASP A 1 101 ? 11.689 -11.870 6.794 1.00 72.69 101 ASP A CA 1
ATOM 790 C C . ASP A 1 101 ? 12.872 -12.845 6.825 1.00 72.69 101 ASP A C 1
ATOM 792 O O . ASP A 1 101 ? 14.032 -12.474 6.989 1.00 72.69 101 ASP A O 1
ATOM 796 N N . MET A 1 102 ? 12.559 -14.136 6.750 1.00 62.88 102 MET A N 1
ATOM 797 C CA . MET A 1 102 ? 13.535 -15.209 6.619 1.00 62.88 102 MET A CA 1
ATOM 798 C C . MET A 1 102 ? 13.700 -15.520 5.131 1.00 62.88 102 MET A C 1
ATOM 800 O O . MET A 1 102 ? 12.871 -16.241 4.566 1.00 62.88 102 MET A O 1
ATOM 804 N N . PRO A 1 103 ? 14.760 -15.035 4.457 1.00 57.03 103 PRO A N 1
ATOM 805 C CA . PRO A 1 103 ? 15.053 -15.512 3.118 1.00 57.03 103 PRO A CA 1
ATOM 806 C C . PRO A 1 103 ? 15.264 -17.029 3.168 1.00 57.03 103 PRO A C 1
ATOM 808 O O . PRO A 1 103 ? 15.918 -17.554 4.073 1.00 57.03 103 PRO A O 1
ATOM 811 N N . CYS A 1 104 ? 14.729 -17.725 2.160 1.00 55.62 104 CYS A N 1
ATOM 812 C CA . CYS A 1 104 ? 14.632 -19.188 2.034 1.00 55.62 104 CYS A CA 1
ATOM 813 C C . CYS A 1 104 ? 15.970 -19.963 2.179 1.00 55.62 104 CYS A C 1
ATOM 815 O O . CYS A 1 104 ? 15.980 -21.192 2.173 1.00 55.62 104 CYS A O 1
ATOM 817 N N . CYS A 1 105 ? 17.097 -19.259 2.336 1.00 56.16 105 CYS A N 1
ATOM 818 C CA . CYS A 1 105 ? 18.445 -19.796 2.515 1.00 56.16 105 CYS A CA 1
ATOM 819 C C . CYS A 1 105 ? 19.144 -19.344 3.821 1.00 56.16 105 CYS A C 1
ATOM 821 O O . CYS A 1 105 ? 20.370 -19.390 3.883 1.00 56.16 105 CYS A O 1
ATOM 823 N N . GLY A 1 106 ? 18.416 -18.903 4.858 1.00 53.75 106 GLY A N 1
ATOM 824 C CA . GLY A 1 106 ? 19.004 -18.589 6.176 1.00 53.75 106 GLY A CA 1
ATOM 825 C C . GLY A 1 106 ? 19.888 -17.332 6.201 1.00 53.75 106 GLY A C 1
ATOM 826 O O . GLY A 1 106 ? 20.842 -17.250 6.974 1.00 53.75 106 GLY A O 1
ATOM 827 N N . GLY A 1 107 ? 19.605 -16.377 5.315 1.00 45.53 107 GLY A N 1
ATOM 828 C CA . GLY A 1 107 ? 20.409 -15.175 5.111 1.00 45.53 107 GLY A CA 1
ATOM 829 C C . GLY A 1 107 ? 20.160 -14.104 6.165 1.00 45.53 107 GLY A C 1
ATOM 830 O O . GLY A 1 107 ? 19.368 -13.198 5.942 1.00 45.53 107 GLY A O 1
ATOM 831 N N . TYR A 1 108 ? 20.883 -14.188 7.276 1.00 55.97 108 TYR A N 1
ATOM 832 C CA . TYR A 1 108 ? 21.249 -13.012 8.059 1.00 55.97 108 TYR A CA 1
ATOM 833 C C . TYR A 1 108 ? 22.000 -12.023 7.152 1.00 55.97 108 TYR A C 1
ATOM 835 O O . TYR A 1 108 ? 22.946 -12.425 6.469 1.00 55.97 108 TYR A O 1
ATOM 843 N N . SER A 1 109 ? 21.611 -10.748 7.132 1.00 58.66 109 SER A N 1
ATOM 844 C CA . SER A 1 109 ? 22.322 -9.700 6.379 1.00 58.66 109 SER A CA 1
ATOM 845 C C . SER A 1 109 ? 23.699 -9.353 6.979 1.00 58.66 109 SER A C 1
ATOM 847 O O . SER A 1 109 ? 24.552 -8.802 6.281 1.00 58.66 109 SER A O 1
ATOM 849 N N . GLY A 1 110 ? 23.983 -9.812 8.205 1.00 59.59 110 GLY A N 1
ATOM 850 C CA . GLY A 1 110 ? 25.290 -9.760 8.855 1.00 59.59 110 GLY A CA 1
ATOM 851 C C . GLY A 1 110 ? 25.365 -10.657 10.102 1.00 59.59 110 GLY A C 1
ATOM 852 O O . GLY A 1 110 ? 24.336 -11.072 10.640 1.00 59.59 110 GLY A O 1
ATOM 853 N N . PRO A 1 111 ? 26.571 -11.008 10.589 1.00 57.50 111 PRO A N 1
ATOM 854 C CA . PRO A 1 111 ? 26.719 -11.759 11.833 1.00 57.50 111 PRO A CA 1
ATOM 855 C C . PRO A 1 111 ? 26.145 -10.967 13.019 1.00 57.50 111 PRO A C 1
ATOM 857 O O . PRO A 1 111 ? 26.686 -9.928 13.387 1.00 57.50 111 PRO A O 1
ATOM 860 N N . GLY A 1 112 ? 25.083 -11.495 13.633 1.00 65.19 112 GLY A N 1
ATOM 861 C CA . GLY A 1 112 ? 24.428 -10.912 14.810 1.00 65.19 112 GLY A CA 1
ATOM 862 C C . GLY A 1 112 ? 23.223 -10.014 14.519 1.00 65.19 112 GLY A C 1
ATOM 863 O O . GLY A 1 112 ? 22.672 -9.461 15.463 1.00 65.19 112 GLY A O 1
ATOM 864 N N . GLU A 1 113 ? 22.808 -9.870 13.260 1.00 68.94 113 GLU A N 1
ATOM 865 C CA . GLU A 1 113 ? 21.573 -9.151 12.928 1.00 68.94 113 GLU A CA 1
ATOM 866 C C . GLU A 1 113 ? 20.343 -10.029 13.191 1.00 68.94 113 GLU A C 1
ATOM 868 O O . GLU A 1 113 ? 20.380 -11.238 12.978 1.00 68.94 113 GLU A O 1
ATOM 873 N N . GLU A 1 114 ? 19.249 -9.440 13.665 1.00 70.88 114 GLU A N 1
ATOM 874 C CA . GLU A 1 114 ? 17.966 -10.135 13.786 1.00 70.88 114 GLU A CA 1
ATOM 875 C C . GLU A 1 114 ? 17.149 -9.922 12.501 1.00 70.88 114 GLU A C 1
ATOM 877 O O . GLU A 1 114 ? 17.187 -8.827 11.933 1.00 70.88 114 GLU A O 1
ATOM 882 N N . PRO A 1 115 ? 16.433 -10.945 11.994 1.00 74.06 115 PRO A N 1
ATOM 883 C CA . PRO A 1 115 ? 15.553 -10.772 10.844 1.00 74.06 115 PRO A CA 1
ATOM 884 C C . PRO A 1 115 ? 14.508 -9.692 11.123 1.00 74.06 115 PRO A C 1
ATOM 886 O O . PRO A 1 115 ? 13.916 -9.673 12.201 1.00 74.06 115 PRO A O 1
ATOM 889 N N . ALA A 1 116 ? 14.244 -8.833 10.138 1.00 82.44 116 ALA A N 1
ATOM 890 C CA . ALA A 1 116 ? 13.204 -7.825 10.273 1.00 82.44 116 ALA A CA 1
ATOM 891 C C . ALA A 1 116 ? 11.839 -8.494 10.489 1.00 82.44 116 ALA A C 1
ATOM 893 O O . ALA A 1 116 ? 11.465 -9.431 9.772 1.00 82.44 116 ALA A O 1
ATOM 894 N N . GLU A 1 117 ? 11.083 -7.999 11.464 1.00 89.94 117 GLU A N 1
ATOM 895 C CA . GLU A 1 117 ? 9.697 -8.408 11.652 1.00 89.94 117 GLU A CA 1
ATOM 896 C C . GLU A 1 117 ? 8.852 -7.901 10.478 1.00 89.94 117 GLU A C 1
ATOM 898 O O . GLU A 1 117 ? 9.135 -6.876 9.849 1.00 89.94 117 GLU A O 1
ATOM 903 N N . THR A 1 118 ? 7.787 -8.623 10.158 1.00 92.44 118 THR A N 1
ATOM 904 C CA . THR A 1 118 ? 6.915 -8.319 9.022 1.00 92.44 118 THR A CA 1
ATOM 905 C C . THR A 1 118 ? 5.457 -8.492 9.402 1.00 92.44 118 THR A C 1
ATOM 907 O O . THR A 1 118 ? 5.125 -9.297 10.266 1.00 92.44 118 THR A O 1
ATOM 910 N N . LEU A 1 119 ? 4.580 -7.748 8.734 1.00 95.62 119 LEU A N 1
ATOM 911 C CA . LEU A 1 119 ? 3.136 -7.945 8.795 1.00 95.62 119 LEU A CA 1
ATOM 912 C C . LEU A 1 119 ? 2.678 -8.548 7.468 1.00 95.62 119 LEU A C 1
ATOM 914 O O . LEU A 1 119 ? 2.835 -7.924 6.410 1.00 95.62 119 LEU A O 1
ATOM 918 N N . VAL A 1 120 ? 2.138 -9.764 7.512 1.00 95.62 120 VAL A N 1
ATOM 919 C CA . VAL A 1 120 ? 1.820 -10.553 6.316 1.00 95.62 120 VAL A CA 1
ATOM 920 C C . VAL A 1 120 ? 0.363 -10.990 6.293 1.00 95.62 120 VAL A C 1
ATOM 922 O O . VAL A 1 120 ? -0.266 -11.204 7.326 1.00 95.62 120 VAL A O 1
ATOM 925 N N . CYS A 1 121 ? -0.179 -11.147 5.087 1.00 96.62 121 CYS A N 1
ATOM 926 C CA . CYS A 1 121 ? -1.434 -11.854 4.881 1.00 96.62 121 CYS A CA 1
ATOM 927 C C . CYS A 1 121 ? -1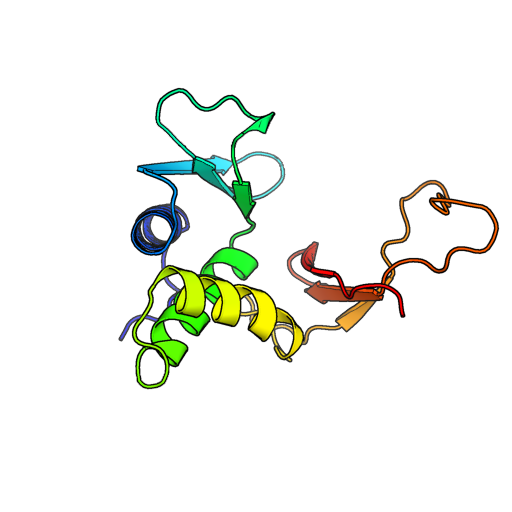.130 -13.297 4.455 1.00 96.62 121 CYS A C 1
ATOM 929 O O . CYS A 1 121 ? -0.605 -13.483 3.353 1.00 96.62 121 CYS A O 1
ATOM 931 N N . PRO A 1 122 ? -1.503 -14.318 5.248 1.00 95.38 122 PRO A N 1
ATOM 932 C CA . PRO A 1 122 ? -1.204 -15.711 4.912 1.00 95.38 122 PRO A CA 1
ATOM 933 C C . PRO A 1 122 ? -2.026 -16.226 3.722 1.00 95.38 122 PRO A C 1
ATOM 935 O O . PRO A 1 122 ? -1.573 -17.098 2.994 1.00 95.38 122 PRO A O 1
ATOM 938 N N . ALA A 1 123 ? -3.222 -15.676 3.489 1.00 95.62 123 ALA A N 1
ATOM 939 C CA . ALA A 1 123 ? -4.090 -16.106 2.391 1.00 95.62 123 ALA A CA 1
ATOM 940 C C . ALA A 1 123 ? -3.676 -15.528 1.028 1.00 95.62 123 ALA A C 1
ATOM 942 O O . ALA A 1 123 ? -3.816 -16.195 0.008 1.00 95.62 123 ALA A O 1
ATOM 943 N N . CYS A 1 124 ? -3.197 -14.283 1.006 1.00 94.50 124 CYS A N 1
ATOM 944 C CA . CYS A 1 124 ? -2.720 -13.627 -0.215 1.00 94.50 124 CYS A CA 1
ATOM 945 C C . CYS A 1 124 ? -1.216 -13.836 -0.447 1.00 94.50 124 CYS A C 1
ATOM 947 O O . CYS A 1 124 ? -0.713 -13.444 -1.496 1.00 94.50 124 CYS A O 1
ATOM 949 N N . GLU A 1 125 ? -0.497 -14.381 0.538 1.00 92.62 125 GLU A N 1
ATOM 950 C CA . GLU A 1 125 ? 0.962 -14.554 0.521 1.00 92.62 125 GLU A CA 1
ATOM 951 C C . GLU A 1 125 ? 1.709 -13.238 0.213 1.00 92.62 125 GLU A C 1
ATOM 953 O O . GLU A 1 125 ? 2.739 -13.195 -0.469 1.00 92.62 125 GLU A O 1
ATOM 958 N N . VAL A 1 126 ? 1.168 -12.121 0.712 1.00 91.88 126 VAL A N 1
ATOM 959 C CA . VAL A 1 126 ? 1.761 -10.785 0.578 1.00 91.88 126 VAL A CA 1
ATOM 960 C C . VAL A 1 126 ? 2.250 -10.269 1.918 1.00 91.88 126 VAL A C 1
ATOM 962 O O . VAL A 1 126 ? 1.690 -10.559 2.976 1.00 91.88 126 VAL A O 1
ATOM 965 N N . ARG A 1 127 ? 3.276 -9.430 1.847 1.00 92.69 127 ARG A N 1
ATOM 966 C CA . ARG A 1 127 ? 3.811 -8.676 2.970 1.00 92.69 127 ARG A CA 1
ATOM 967 C C . ARG A 1 127 ? 3.351 -7.233 2.844 1.00 92.69 127 ARG A C 1
ATOM 969 O O . ARG A 1 127 ? 3.706 -6.576 1.873 1.00 92.69 127 ARG A O 1
ATOM 976 N N . LEU A 1 128 ? 2.587 -6.753 3.822 1.00 93.88 128 LEU A N 1
ATOM 977 C CA . LEU A 1 128 ? 2.090 -5.375 3.836 1.00 93.88 128 LEU A CA 1
ATOM 978 C C . LEU A 1 128 ? 3.076 -4.395 4.455 1.00 93.88 128 LEU A C 1
ATOM 980 O O . LEU A 1 128 ? 3.061 -3.213 4.110 1.00 93.88 128 LEU A O 1
ATOM 984 N N . TYR A 1 129 ? 3.894 -4.865 5.394 1.00 93.75 129 TYR A N 1
ATOM 985 C CA . TYR A 1 129 ? 4.835 -4.015 6.104 1.00 93.75 129 TYR A CA 1
ATOM 986 C C . TYR A 1 129 ? 6.064 -4.804 6.556 1.00 93.75 129 TYR A C 1
ATOM 988 O O . TYR A 1 129 ? 5.964 -5.987 6.886 1.00 93.75 129 TYR A O 1
ATOM 996 N N . THR A 1 130 ? 7.207 -4.125 6.581 1.00 91.19 130 THR A N 1
ATOM 997 C CA . THR A 1 130 ? 8.444 -4.586 7.218 1.00 91.19 130 THR A CA 1
ATOM 998 C C . THR A 1 130 ? 8.763 -3.580 8.312 1.00 91.19 130 THR A C 1
ATOM 1000 O O . THR A 1 130 ? 8.845 -2.385 8.025 1.00 91.19 130 THR A O 1
ATOM 1003 N N . PHE A 1 131 ? 8.909 -4.048 9.545 1.00 88.62 131 PHE A N 1
ATOM 1004 C CA . PHE A 1 131 ? 9.28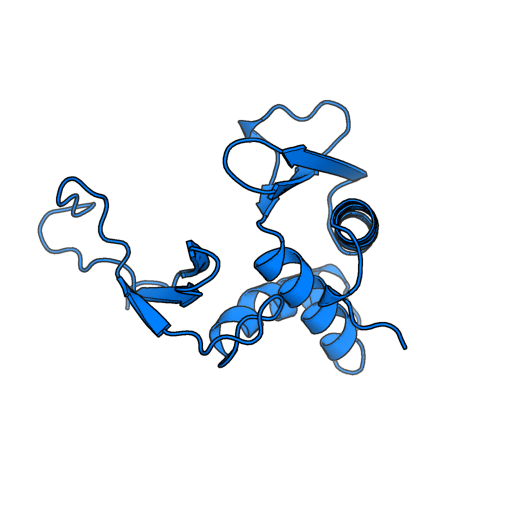3 -3.206 10.673 1.00 88.62 131 PHE A CA 1
ATOM 1005 C C . PHE A 1 131 ? 10.786 -2.919 10.622 1.00 88.62 131 PHE A C 1
ATOM 1007 O O . PHE A 1 131 ? 11.580 -3.790 10.263 1.00 88.62 131 PHE A O 1
ATOM 1014 N N . GLU A 1 132 ? 11.180 -1.688 10.949 1.00 79.25 132 GLU A N 1
ATOM 1015 C CA . GLU A 1 132 ? 12.598 -1.360 11.091 1.00 79.25 132 GLU A CA 1
ATOM 1016 C C . GLU A 1 132 ? 13.170 -2.117 12.303 1.00 79.25 132 GLU A C 1
ATOM 1018 O O . GLU A 1 132 ? 12.523 -2.140 13.355 1.00 79.25 132 GLU A O 1
ATOM 1023 N N . PRO A 1 133 ? 14.351 -2.750 12.178 1.00 68.31 133 PRO A N 1
ATOM 1024 C CA . PRO A 1 133 ? 15.015 -3.367 13.320 1.00 68.31 133 PRO A CA 1
ATOM 1025 C C . PRO A 1 133 ? 15.345 -2.300 14.376 1.00 68.31 133 PRO A C 1
ATOM 1027 O O . PRO A 1 133 ? 15.700 -1.170 14.031 1.00 68.31 133 PRO A O 1
ATOM 1030 N N . ALA A 1 134 ? 15.180 -2.664 15.650 1.00 58.66 134 ALA A N 1
ATOM 1031 C CA . ALA A 1 134 ? 15.339 -1.774 16.804 1.00 58.66 134 ALA A CA 1
ATOM 1032 C C . ALA A 1 134 ? 16.790 -1.333 17.069 1.00 58.66 134 ALA A C 1
ATOM 1034 O O . ALA A 1 134 ? 17.728 -2.102 16.755 1.00 58.66 134 ALA A O 1
#

Secondary structure (DSSP, 8-state):
---GGGS-HHHHHHHHHHTSS-SEEEEEESSSEEEEEE-TT--TTTSEEEEHHHHHHHHHHHHHHTTT---HHHHHHHHHHHGGG-SB-TTT-PBPEEEE---TTT--SSTTPPPPEEEEETTTTEEEEEPPP-

Radius of gyration: 15.64 Å; chains: 1; bounding box: 46×39×36 Å

Sequence (134 aa):
MDRLRDRDTETLAEIAVEISPATTSRVIREDREWIALGAPDATVMEETWIDRPTAIAEIAGYRAAEPFLDDDAVRLAAARTNRMFLDRCPDCETELEQGVDMPCCGGYSGPGEEPAETLVCPACEVRLYTFEPA

pLDDT: mean 90.22, std 12.6, range [45.53, 98.44]

Organism: NCBI:txid1383851

Foldseek 3Di:
DDQLLNDDVVVLLVLLQVLDPFPDWDWDDDVATWIWGHYPPDDPVRTDIDHSLLSSQLSVQLVVCVVPDPDSVVSSVRSLVCLVVDQARSRPRAGKDKDFPQDPPRDDVDVPDDTWIFIADPVRRDTSDTHDDD